Protein AF-A0A656GEL9-F1 (afdb_monomer)

Secondary structure (DSSP, 8-state):
-HHHHTT---------SSHHHHHHHHHTTS------GGG--TT-----GGGTPPPPPP--------TT---HHHHHHHHHHHHHTT-

Mean predicted aligned error: 5.36 Å

pLDDT: mean 90.46, std 6.63, range [56.75, 95.81]

Structure (mmCIF, N/CA/C/O backbone):
data_AF-A0A656GEL9-F1
#
_entry.id   AF-A0A656GEL9-F1
#
loop_
_atom_site.group_PDB
_atom_site.id
_atom_site.type_symbol
_atom_site.label_atom_id
_atom_site.label_alt_id
_atom_site.label_comp_id
_atom_site.label_asym_id
_atom_site.label_entity_id
_atom_site.label_seq_id
_atom_site.pdbx_PDB_ins_code
_atom_site.Cartn_x
_atom_site.Cartn_y
_atom_site.Cartn_z
_atom_site.occupancy
_atom_site.B_iso_or_equiv
_atom_site.auth_seq_id
_atom_site.auth_comp_id
_atom_site.auth_asym_id
_atom_site.auth_atom_id
_atom_site.pdbx_PDB_model_num
ATOM 1 N N . GLN A 1 1 ? 3.585 7.297 11.133 1.00 70.69 1 GLN A N 1
ATOM 2 C CA . GLN A 1 1 ? 3.982 8.714 11.279 1.00 70.69 1 GLN A CA 1
ATOM 3 C C . GLN A 1 1 ? 2.798 9.659 11.059 1.00 70.69 1 GLN A C 1
ATOM 5 O O . GLN A 1 1 ? 2.503 10.402 11.980 1.00 70.69 1 GLN A O 1
ATOM 10 N N . ALA A 1 2 ? 2.052 9.579 9.943 1.00 87.75 2 ALA A N 1
ATOM 11 C CA . ALA A 1 2 ? 0.922 10.487 9.653 1.00 87.75 2 ALA A CA 1
ATOM 12 C C . ALA A 1 2 ? -0.111 10.645 10.793 1.00 87.75 2 ALA A C 1
ATOM 14 O O . ALA A 1 2 ? -0.416 11.763 11.183 1.00 87.75 2 ALA A O 1
ATOM 15 N N . MET A 1 3 ? -0.581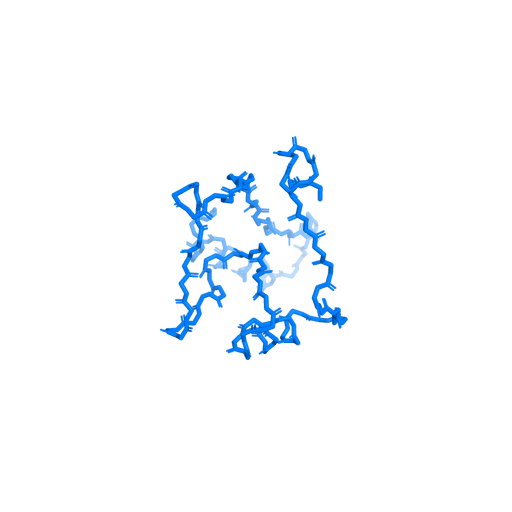 9.541 11.388 1.00 92.06 3 MET A N 1
ATOM 16 C CA . MET A 1 3 ? -1.540 9.584 12.507 1.00 92.06 3 MET A CA 1
ATOM 17 C C . MET A 1 3 ? -0.997 10.332 13.734 1.00 92.06 3 MET A C 1
ATOM 19 O O . MET A 1 3 ? -1.704 11.132 14.331 1.00 92.06 3 MET A O 1
ATOM 23 N N . GLY A 1 4 ? 0.275 10.101 14.082 1.00 90.00 4 GLY A N 1
ATOM 24 C CA . GLY A 1 4 ? 0.928 10.788 15.198 1.00 90.00 4 GLY A CA 1
ATOM 25 C C . GLY A 1 4 ? 1.106 12.283 14.933 1.00 90.00 4 GLY A C 1
ATOM 26 O O . GLY A 1 4 ? 0.821 13.088 15.809 1.00 90.00 4 GLY A O 1
ATOM 27 N N . ALA A 1 5 ? 1.497 12.658 13.711 1.00 90.50 5 ALA A N 1
ATOM 28 C CA . ALA A 1 5 ? 1.618 14.061 13.310 1.00 90.50 5 ALA A CA 1
ATOM 29 C C . ALA A 1 5 ? 0.265 14.797 13.309 1.00 90.50 5 ALA A C 1
ATOM 31 O O . ALA A 1 5 ? 0.208 15.975 13.639 1.00 90.50 5 ALA A O 1
ATOM 32 N N . ALA A 1 6 ? -0.821 14.093 12.981 1.00 92.19 6 ALA A N 1
ATOM 33 C CA . ALA A 1 6 ? -2.184 14.618 13.027 1.00 92.19 6 ALA A CA 1
ATOM 34 C C . ALA A 1 6 ? -2.831 14.538 14.425 1.00 92.19 6 ALA A C 1
ATOM 36 O O . ALA A 1 6 ? -3.993 14.904 14.577 1.00 92.19 6 ALA A O 1
ATOM 37 N N . ASN A 1 7 ? -2.108 14.045 15.439 1.00 92.94 7 ASN A N 1
ATOM 38 C CA . ASN A 1 7 ? -2.618 13.799 16.791 1.00 92.94 7 ASN A CA 1
ATOM 39 C C . ASN A 1 7 ? -3.894 12.930 16.825 1.00 92.94 7 ASN A C 1
ATOM 41 O O . ASN A 1 7 ? -4.764 13.107 17.677 1.00 92.94 7 ASN A O 1
ATOM 45 N N . ILE A 1 8 ? -4.012 11.983 15.891 1.00 94.06 8 ILE A N 1
ATOM 46 C CA . ILE A 1 8 ? -5.131 11.041 15.832 1.00 94.06 8 ILE A CA 1
ATOM 47 C C . ILE A 1 8 ? -4.716 9.767 16.575 1.00 94.06 8 ILE A C 1
ATOM 49 O O . ILE A 1 8 ? -3.750 9.118 16.156 1.00 94.06 8 ILE A O 1
ATOM 53 N N . PRO A 1 9 ? -5.420 9.369 17.652 1.00 94.19 9 PRO A N 1
ATOM 54 C CA . PRO A 1 9 ? -5.126 8.137 18.369 1.00 94.19 9 PRO A CA 1
ATOM 55 C C . PRO A 1 9 ? -5.198 6.922 17.443 1.00 94.19 9 PRO A C 1
ATOM 57 O O . PRO A 1 9 ? -6.152 6.743 16.687 1.00 94.19 9 PRO A O 1
ATOM 60 N N . TRP A 1 10 ? -4.188 6.061 17.507 1.00 94.06 10 TRP A N 1
ATOM 61 C CA . TRP A 1 10 ? -4.117 4.852 16.695 1.00 94.06 10 TRP A CA 1
ATOM 62 C C . TRP A 1 10 ? -3.453 3.722 17.477 1.00 94.06 10 TRP A C 1
ATOM 64 O O . TRP A 1 10 ? -2.727 3.948 18.444 1.00 94.06 10 TRP A O 1
ATOM 74 N N . ARG A 1 11 ? -3.689 2.487 17.035 1.00 95.12 11 ARG A N 1
ATOM 75 C CA . ARG A 1 11 ? -3.008 1.292 17.544 1.00 95.12 11 ARG A CA 1
ATOM 76 C C . ARG A 1 11 ? -2.637 0.372 16.390 1.00 95.12 11 ARG A C 1
ATOM 78 O O . ARG A 1 11 ? -3.330 0.342 15.374 1.00 95.12 11 ARG A O 1
ATOM 85 N N . GLN A 1 12 ? -1.588 -0.426 16.559 1.00 94.56 12 GLN A N 1
ATOM 86 C CA . GLN A 1 12 ? -1.293 -1.510 15.626 1.00 94.56 12 GLN A CA 1
ATOM 87 C C . GLN A 1 12 ? -2.316 -2.633 15.826 1.00 94.56 12 GLN A C 1
ATOM 89 O O . GLN A 1 12 ? -2.267 -3.355 16.818 1.00 94.56 12 GLN A O 1
ATOM 94 N N . ALA A 1 13 ? -3.265 -2.768 14.900 1.00 95.81 13 ALA A N 1
ATOM 95 C CA . ALA A 1 13 ? -4.273 -3.822 14.979 1.00 95.81 13 ALA A CA 1
ATOM 96 C C . ALA A 1 13 ? -3.771 -5.183 14.477 1.00 95.81 13 ALA A C 1
ATOM 98 O O . ALA A 1 13 ? -4.230 -6.216 14.955 1.00 95.81 13 ALA A O 1
ATOM 99 N N . TYR A 1 14 ? -2.825 -5.181 13.536 1.00 95.56 14 TYR A N 1
ATOM 100 C CA . TYR A 1 14 ? -2.247 -6.382 12.943 1.00 95.56 14 TYR A CA 1
ATOM 101 C C . TYR A 1 14 ? -0.864 -6.078 12.349 1.00 95.56 14 TYR A C 1
ATOM 103 O O . TYR A 1 14 ? -0.614 -4.953 11.911 1.00 95.56 14 TYR A O 1
ATOM 111 N N . LEU A 1 15 ? 0.018 -7.079 12.321 1.00 95.56 15 LEU A N 1
ATOM 112 C CA . LEU A 1 15 ? 1.348 -7.010 11.715 1.00 95.56 15 LEU A CA 1
ATOM 113 C C . LEU A 1 15 ? 1.549 -8.223 10.803 1.00 95.56 15 LEU A C 1
ATOM 115 O O . LEU A 1 15 ? 1.299 -9.354 11.212 1.00 95.56 15 LEU A O 1
ATOM 119 N N . ALA A 1 16 ? 2.042 -7.989 9.589 1.00 95.00 16 ALA A N 1
ATOM 120 C CA . ALA A 1 16 ? 2.455 -9.041 8.667 1.00 95.00 16 ALA A CA 1
ATOM 121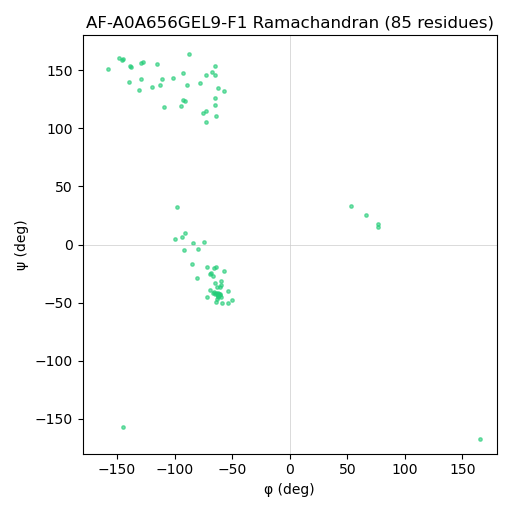 C C . ALA A 1 16 ? 3.752 -8.660 7.953 1.00 95.00 16 ALA A C 1
ATOM 123 O O . ALA A 1 16 ? 4.036 -7.484 7.740 1.00 95.00 16 ALA A O 1
ATOM 124 N N . SER A 1 17 ? 4.507 -9.675 7.535 1.00 95.25 17 SER A N 1
ATOM 125 C CA . SER A 1 17 ? 5.774 -9.528 6.807 1.00 95.25 17 SER A CA 1
ATOM 126 C C . SER A 1 17 ? 5.605 -9.241 5.312 1.00 95.25 17 SER A C 1
ATOM 128 O O . SER A 1 17 ? 6.593 -9.058 4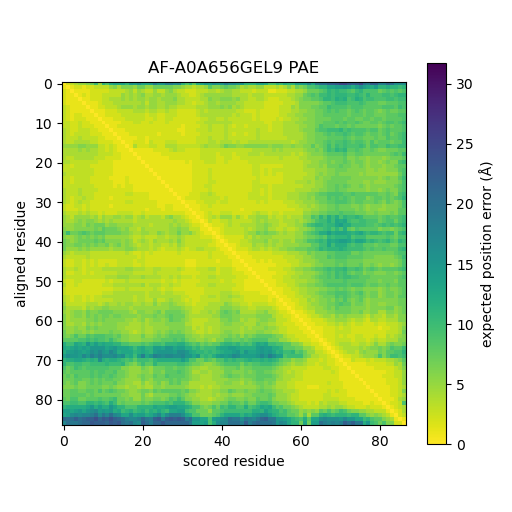.608 1.00 95.25 17 SER A O 1
ATOM 130 N N . ASN A 1 18 ? 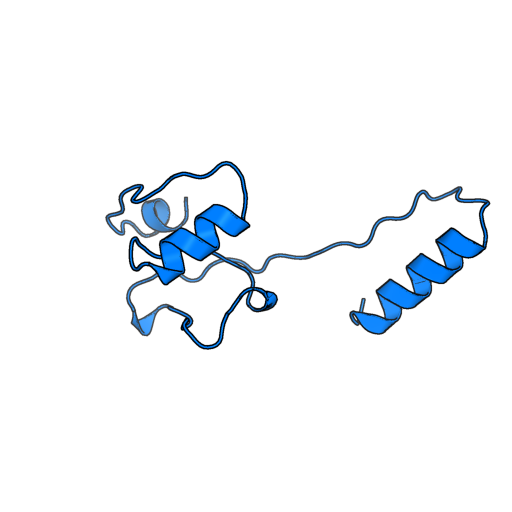4.371 -9.225 4.797 1.00 93.06 18 ASN A N 1
ATOM 131 C CA . ASN A 1 18 ? 4.099 -8.996 3.383 1.00 93.06 18 ASN A CA 1
ATOM 132 C C . ASN A 1 18 ? 2.763 -8.276 3.148 1.00 93.06 18 ASN A C 1
ATOM 134 O O . ASN A 1 18 ? 1.850 -8.276 3.977 1.00 93.06 18 ASN A O 1
ATOM 138 N N . LEU A 1 19 ? 2.647 -7.683 1.960 1.00 91.38 19 LEU A N 1
ATOM 139 C CA . LEU A 1 19 ? 1.507 -6.861 1.560 1.00 91.38 19 LEU A CA 1
ATOM 140 C C . LEU A 1 19 ? 0.198 -7.646 1.384 1.00 91.38 19 LEU A C 1
ATOM 142 O O . LEU A 1 19 ? -0.873 -7.038 1.499 1.00 91.38 19 LEU A O 1
ATOM 146 N N . ILE A 1 20 ? 0.277 -8.953 1.112 1.00 92.88 20 ILE A N 1
ATOM 147 C CA . ILE A 1 20 ? -0.881 -9.845 0.944 1.00 92.88 20 ILE A CA 1
ATOM 148 C C . ILE A 1 20 ? -1.543 -10.095 2.302 1.00 92.88 20 ILE A C 1
ATOM 150 O O . ILE A 1 20 ? -2.759 -9.953 2.417 1.00 92.88 20 ILE A O 1
ATOM 154 N N . GLY A 1 21 ? -0.755 -10.374 3.343 1.00 94.50 21 GLY A N 1
ATOM 155 C CA . GLY A 1 21 ? -1.248 -10.556 4.710 1.00 94.50 21 GLY A CA 1
ATOM 156 C C . GLY A 1 21 ? -1.937 -9.303 5.250 1.00 94.50 21 GLY A C 1
ATOM 157 O O . GLY A 1 21 ? -3.030 -9.392 5.803 1.00 94.50 21 GLY A O 1
ATOM 158 N N . ILE A 1 22 ? -1.361 -8.121 4.998 1.00 94.25 22 ILE A N 1
ATOM 159 C CA . ILE A 1 22 ? -2.012 -6.845 5.336 1.00 94.25 22 ILE A CA 1
ATOM 160 C C . ILE A 1 22 ? -3.356 -6.701 4.604 1.00 94.25 22 ILE A C 1
ATOM 162 O O . ILE A 1 22 ? -4.353 -6.362 5.235 1.00 94.25 22 ILE A O 1
ATOM 166 N N . LYS A 1 23 ? -3.418 -7.016 3.298 1.00 92.38 23 LYS A N 1
ATOM 167 C CA . LYS A 1 23 ? -4.671 -6.946 2.521 1.00 92.38 23 LYS A CA 1
ATOM 168 C C . LYS A 1 23 ? -5.740 -7.890 3.084 1.00 92.38 23 LYS A C 1
ATOM 170 O O . LYS A 1 23 ? -6.895 -7.491 3.212 1.00 92.38 23 LYS A O 1
ATOM 175 N N . ALA A 1 24 ? -5.362 -9.116 3.441 1.00 93.38 24 ALA A N 1
ATOM 176 C CA . ALA A 1 24 ? -6.273 -10.090 4.037 1.00 93.38 24 ALA A CA 1
ATOM 177 C C . ALA A 1 24 ? -6.826 -9.612 5.391 1.00 93.38 24 ALA A C 1
ATOM 179 O O . ALA A 1 24 ? -8.030 -9.704 5.620 1.00 93.38 24 ALA A O 1
ATOM 180 N N . ALA A 1 25 ? -5.977 -9.043 6.251 1.00 94.88 25 ALA A N 1
ATOM 181 C CA . ALA A 1 25 ? -6.389 -8.483 7.537 1.00 94.88 25 ALA A CA 1
ATOM 182 C C . ALA A 1 25 ? -7.342 -7.285 7.388 1.00 94.88 25 ALA A C 1
ATOM 184 O O . ALA A 1 25 ? -8.340 -7.204 8.103 1.00 94.88 25 ALA A O 1
ATOM 185 N N . THR A 1 26 ? -7.074 -6.386 6.434 1.00 94.38 26 THR A N 1
ATOM 186 C CA . THR A 1 26 ? -7.978 -5.268 6.117 1.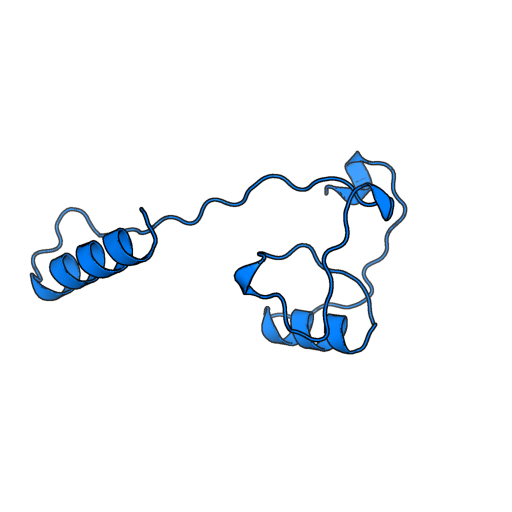00 94.38 26 THR A CA 1
ATOM 187 C C . THR A 1 26 ? -9.330 -5.773 5.622 1.00 94.38 26 THR A C 1
ATOM 189 O O . THR A 1 26 ? -10.358 -5.324 6.119 1.00 94.38 26 THR A O 1
ATOM 192 N N . ARG A 1 27 ? -9.349 -6.763 4.717 1.00 93.62 27 ARG A N 1
ATOM 193 C CA . ARG A 1 27 ? -10.597 -7.391 4.249 1.00 93.62 27 ARG A CA 1
ATOM 194 C C . ARG A 1 27 ? -11.387 -8.050 5.382 1.00 93.62 27 ARG A C 1
ATOM 196 O O . ARG A 1 27 ? -12.609 -8.004 5.383 1.00 93.62 27 ARG A O 1
ATOM 203 N N . ALA A 1 28 ? -10.697 -8.649 6.350 1.00 94.75 28 ALA A N 1
ATOM 204 C CA . ALA A 1 28 ? -11.312 -9.254 7.528 1.00 94.75 28 ALA A CA 1
ATOM 205 C C . ALA A 1 28 ? -11.808 -8.226 8.569 1.00 94.75 28 ALA A C 1
ATOM 207 O O . ALA A 1 28 ? -12.280 -8.621 9.631 1.00 94.75 28 ALA A O 1
ATOM 208 N N . GLY A 1 29 ? -11.686 -6.919 8.301 1.00 94.00 29 GLY A N 1
ATOM 209 C CA . GLY A 1 29 ? -12.165 -5.863 9.194 1.00 94.00 29 GLY A CA 1
ATOM 210 C C . GLY A 1 29 ? -11.273 -5.608 10.411 1.00 94.00 29 GLY A C 1
ATOM 211 O O . GLY A 1 29 ? -11.698 -4.938 11.347 1.00 94.00 29 GLY A O 1
ATOM 212 N N . LEU A 1 30 ? -10.030 -6.106 10.418 1.00 95.69 30 LEU A N 1
ATOM 213 C CA . LEU A 1 30 ? -9.124 -5.921 11.559 1.00 95.69 30 LEU A CA 1
ATOM 214 C C . LEU A 1 30 ? -8.615 -4.477 11.691 1.00 95.69 30 LEU A C 1
ATOM 216 O O . LEU A 1 30 ? -8.153 -4.085 12.760 1.00 95.69 30 LEU A O 1
ATOM 220 N N . GLY A 1 31 ? -8.684 -3.681 10.623 1.00 94.44 31 GLY A N 1
ATOM 221 C CA . GLY A 1 31 ? -8.277 -2.280 10.626 1.00 94.44 31 GLY A CA 1
ATOM 222 C C . GLY A 1 31 ? -8.117 -1.705 9.222 1.00 94.44 31 GLY A C 1
ATOM 223 O O . GLY A 1 31 ? -8.509 -2.317 8.230 1.00 94.44 31 GLY A O 1
ATOM 224 N N . VAL A 1 32 ? -7.498 -0.528 9.146 1.00 94.56 32 VAL A N 1
ATOM 225 C CA . VAL A 1 32 ? -7.286 0.243 7.910 1.00 94.56 32 VAL A CA 1
ATOM 226 C C . VAL A 1 32 ? -5.792 0.345 7.601 1.00 94.56 32 VAL A C 1
ATOM 228 O O . VAL A 1 32 ? -4.960 0.229 8.501 1.00 94.56 32 VAL A O 1
ATOM 231 N N . THR A 1 33 ? -5.426 0.541 6.334 1.00 93.88 33 THR A N 1
ATOM 232 C CA . THR A 1 33 ? -4.019 0.586 5.907 1.00 93.88 33 THR A CA 1
ATOM 233 C C . THR A 1 33 ? -3.781 1.678 4.856 1.00 93.88 33 THR A C 1
ATOM 235 O O . THR A 1 33 ? -4.614 1.844 3.966 1.00 93.88 33 THR A O 1
ATOM 238 N N . PRO A 1 34 ? -2.658 2.419 4.927 1.00 91.88 34 PRO A N 1
ATOM 239 C CA . PRO A 1 34 ? -2.235 3.308 3.848 1.00 91.88 34 PRO A CA 1
ATOM 240 C C . PRO A 1 34 ? -1.716 2.478 2.662 1.00 91.88 34 PRO A C 1
ATOM 242 O O . PRO A 1 34 ? -0.713 1.770 2.796 1.00 91.88 34 PRO A O 1
ATOM 245 N N . ARG A 1 35 ? -2.389 2.522 1.506 1.00 87.31 35 ARG A N 1
ATOM 246 C CA . ARG A 1 35 ? -2.023 1.736 0.309 1.00 87.31 35 ARG A CA 1
ATOM 247 C C . ARG A 1 35 ? -2.322 2.479 -0.990 1.00 87.31 35 ARG A C 1
ATOM 249 O O . ARG A 1 35 ? -3.153 3.378 -1.009 1.00 87.31 35 ARG A O 1
ATOM 256 N N . SER A 1 36 ? -1.647 2.070 -2.069 1.00 85.44 36 SER A N 1
ATOM 257 C CA . SER A 1 36 ? -1.929 2.560 -3.419 1.00 85.44 36 SER A CA 1
ATOM 258 C C . SER A 1 36 ? -3.303 2.094 -3.907 1.00 85.44 36 SER A C 1
ATOM 260 O O . SER A 1 36 ? -3.765 0.997 -3.575 1.00 85.44 36 SER A O 1
ATOM 262 N N . MET A 1 37 ? -3.934 2.930 -4.734 1.00 83.62 37 MET A N 1
ATOM 263 C CA . MET A 1 37 ? -5.269 2.691 -5.298 1.00 83.62 37 MET A CA 1
ATOM 264 C C . MET A 1 37 ? -5.350 1.406 -6.127 1.00 83.62 37 MET A C 1
ATOM 266 O O . MET A 1 37 ? -6.371 0.730 -6.110 1.00 83.62 37 MET A O 1
ATOM 270 N N . GLU A 1 38 ? -4.254 1.014 -6.778 1.00 81.94 38 GLU A N 1
ATOM 271 C CA . GLU A 1 38 ? -4.144 -0.229 -7.558 1.00 81.94 38 GLU A CA 1
ATOM 272 C C . GLU A 1 38 ? -4.445 -1.491 -6.736 1.00 81.94 38 GLU A C 1
ATOM 274 O O . GLU A 1 38 ? -4.785 -2.539 -7.281 1.00 81.94 38 GLU A O 1
ATOM 279 N N . MET A 1 39 ? -4.310 -1.417 -5.409 1.00 80.06 39 MET A N 1
ATOM 280 C CA . MET A 1 39 ? -4.532 -2.560 -4.526 1.00 80.06 39 MET A CA 1
ATOM 281 C C . MET A 1 39 ? -5.967 -2.658 -3.998 1.00 80.06 39 MET A C 1
ATOM 283 O O . MET A 1 39 ? -6.281 -3.654 -3.326 1.00 80.06 39 MET A O 1
ATOM 287 N N . LEU A 1 40 ? -6.815 -1.668 -4.301 1.00 88.69 40 LEU A N 1
ATOM 288 C CA . LEU A 1 40 ? -8.211 -1.603 -3.882 1.00 88.69 40 LEU A CA 1
ATOM 289 C C . LEU A 1 40 ? -9.008 -2.749 -4.521 1.00 88.69 40 LEU A C 1
ATOM 291 O O . LEU A 1 40 ? -9.059 -2.893 -5.739 1.00 88.69 40 LEU A O 1
ATOM 295 N N . GLY A 1 41 ? -9.590 -3.604 -3.680 1.00 86.75 41 GLY A N 1
ATOM 296 C CA . GLY A 1 41 ? -10.543 -4.626 -4.113 1.00 86.75 41 GLY A CA 1
ATOM 297 C C . GLY A 1 41 ? -11.977 -4.086 -4.151 1.00 86.75 41 GLY A C 1
ATOM 298 O O . GLY A 1 41 ? -12.248 -3.054 -3.538 1.00 86.75 41 GLY A O 1
ATOM 299 N N . PRO A 1 42 ? -12.912 -4.784 -4.822 1.00 88.44 42 PRO A N 1
ATOM 300 C CA . PRO A 1 42 ? -14.329 -4.394 -4.868 1.00 88.44 42 PRO A CA 1
ATOM 301 C C . PRO A 1 42 ? -15.019 -4.434 -3.492 1.00 88.44 42 PRO A C 1
ATOM 303 O O . PRO A 1 42 ? -16.065 -3.831 -3.291 1.00 88.44 42 PRO A O 1
ATOM 306 N N . ASP A 1 43 ? -14.428 -5.154 -2.547 1.00 89.94 43 ASP A N 1
ATOM 307 C CA . ASP A 1 43 ? -14.838 -5.337 -1.158 1.00 89.94 43 ASP A CA 1
ATOM 308 C C . ASP A 1 43 ? -14.213 -4.307 -0.200 1.00 89.94 43 ASP A C 1
ATOM 310 O O . ASP A 1 43 ? -14.284 -4.449 1.021 1.00 89.94 43 ASP A O 1
ATOM 314 N N . MET A 1 44 ? -13.565 -3.279 -0.743 1.00 92.62 44 MET A N 1
ATOM 315 C CA . MET A 1 44 ? -12.864 -2.248 0.009 1.00 92.62 44 MET A CA 1
ATOM 316 C C . MET A 1 44 ? -13.330 -0.864 -0.435 1.00 92.62 44 MET A C 1
ATOM 318 O O . MET A 1 44 ? -13.790 -0.669 -1.557 1.00 92.62 44 MET A O 1
ATOM 322 N N . ARG A 1 45 ? -13.160 0.128 0.441 1.00 93.06 45 ARG A N 1
ATOM 323 C CA . ARG A 1 45 ? -13.376 1.538 0.108 1.00 93.06 45 ARG A CA 1
ATOM 324 C C . ARG A 1 45 ? -12.184 2.381 0.526 1.00 93.06 45 ARG A C 1
ATOM 326 O O . ARG A 1 45 ? -11.454 2.023 1.449 1.00 93.06 45 ARG A O 1
ATOM 333 N N . VAL A 1 46 ? -12.034 3.523 -0.130 1.00 92.69 46 VAL A N 1
ATOM 334 C CA . VAL A 1 46 ? -11.064 4.547 0.259 1.00 92.69 46 VAL A CA 1
ATOM 335 C C . VAL A 1 46 ? -11.609 5.326 1.454 1.00 92.69 46 VAL A C 1
ATOM 337 O O . VAL A 1 46 ? -12.803 5.628 1.508 1.00 92.69 46 VAL A O 1
ATOM 340 N N . LEU A 1 47 ? -10.727 5.621 2.409 1.00 93.44 47 LEU A N 1
ATOM 341 C CA . LEU A 1 47 ? -10.992 6.491 3.551 1.00 93.44 47 LEU A CA 1
ATOM 342 C C . LEU A 1 47 ? -10.188 7.780 3.394 1.00 93.44 47 LEU A C 1
ATOM 344 O O . LEU A 1 47 ? -9.042 7.724 2.940 1.00 93.44 47 LEU A O 1
ATOM 348 N N . GLY A 1 48 ? -10.758 8.914 3.787 1.00 91.94 48 GLY A N 1
ATOM 349 C CA . GLY A 1 48 ? -10.097 10.214 3.666 1.00 91.94 48 GLY A CA 1
ATOM 350 C C . GLY A 1 48 ? -10.411 11.168 4.810 1.00 91.94 48 GLY A C 1
ATOM 351 O O . GLY A 1 48 ? -10.804 10.759 5.901 1.00 91.94 48 GLY A O 1
ATOM 352 N N . GLU A 1 49 ? -10.257 12.461 4.541 1.00 93.44 49 GLU A N 1
ATOM 353 C CA . GLU A 1 49 ? -10.449 13.533 5.527 1.00 93.44 49 GLU A CA 1
ATOM 354 C C . GLU A 1 49 ? -11.875 13.547 6.098 1.00 93.44 49 GLU A C 1
ATOM 356 O O . GLU A 1 49 ? -12.057 13.746 7.296 1.00 93.44 49 GLU A O 1
ATOM 361 N N . ASN A 1 50 ? -12.880 13.214 5.279 1.00 94.62 50 ASN A N 1
ATOM 362 C CA . ASN A 1 50 ? -14.272 13.067 5.721 1.00 94.62 50 ASN A CA 1
ATOM 363 C C . ASN A 1 50 ? -14.484 11.898 6.702 1.00 94.62 50 ASN A C 1
ATOM 365 O O . ASN A 1 50 ? -15.470 11.886 7.432 1.00 94.62 50 ASN A O 1
ATOM 369 N N . ASP A 1 51 ? -13.571 10.923 6.733 1.00 94.75 51 ASP A N 1
ATOM 370 C CA . ASP A 1 51 ? -13.559 9.820 7.701 1.00 94.75 51 ASP A CA 1
ATOM 371 C C . ASP A 1 51 ? -12.672 10.136 8.926 1.00 94.75 51 ASP A C 1
ATOM 373 O O . ASP A 1 51 ? -12.431 9.262 9.760 1.00 94.75 51 ASP A O 1
ATOM 377 N N . GLY A 1 52 ? -12.148 11.364 9.035 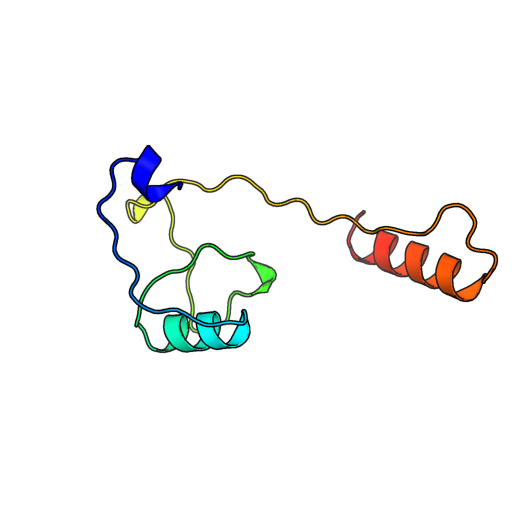1.00 93.50 52 GLY A N 1
ATOM 378 C CA . GLY A 1 52 ? -11.246 11.782 10.110 1.00 93.50 52 GLY A CA 1
ATOM 379 C C . GLY A 1 52 ? -9.811 11.272 9.958 1.00 93.50 52 GLY A C 1
ATOM 380 O O . GLY A 1 52 ? -9.066 11.263 10.937 1.00 93.50 52 GLY A O 1
ATOM 381 N N . LEU A 1 53 ? -9.413 10.829 8.759 1.00 94.31 53 LEU A N 1
ATOM 382 C CA . LEU A 1 53 ? -8.052 10.370 8.479 1.00 94.31 53 LEU A CA 1
ATOM 383 C C . LEU A 1 53 ? -7.233 11.440 7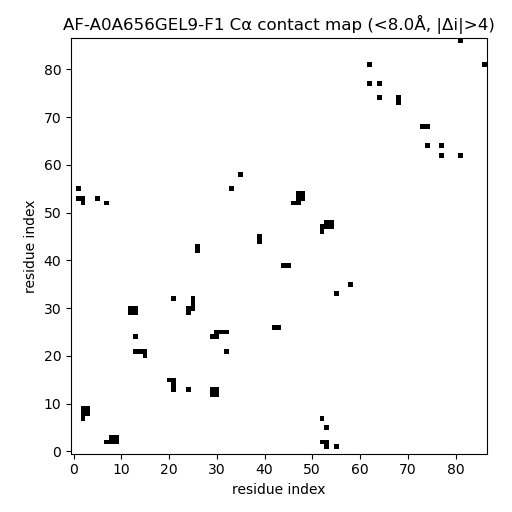.749 1.00 94.31 53 LEU A C 1
ATOM 385 O O . LEU A 1 53 ? -7.762 12.141 6.887 1.00 94.31 53 LEU A O 1
ATOM 389 N N . PRO A 1 54 ? -5.927 11.558 8.049 1.00 93.12 54 PRO A N 1
ATOM 390 C CA . PRO A 1 54 ? -5.096 12.571 7.428 1.00 93.12 54 PRO A CA 1
ATOM 391 C C . PRO A 1 54 ? -4.812 12.195 5.975 1.00 93.12 54 PRO A C 1
ATOM 393 O O . PRO A 1 54 ? -4.607 11.020 5.648 1.00 93.12 54 PRO A O 1
ATOM 396 N N . ARG A 1 55 ? -4.720 13.205 5.106 1.00 90.50 55 ARG A N 1
ATOM 397 C CA . ARG A 1 55 ? -4.241 13.000 3.742 1.00 90.50 55 ARG A CA 1
ATOM 398 C C . ARG A 1 55 ? -2.799 12.489 3.763 1.00 90.50 55 ARG A C 1
ATOM 400 O O . ARG A 1 55 ? -1.944 12.999 4.486 1.00 90.50 55 ARG A O 1
ATOM 407 N N . LEU A 1 56 ? -2.540 11.469 2.954 1.00 90.56 56 LEU A N 1
ATOM 408 C CA . LEU A 1 56 ? -1.207 10.910 2.768 1.00 90.56 56 LEU A CA 1
ATOM 409 C C . LEU A 1 56 ? -0.520 11.581 1.572 1.00 90.56 56 LEU A C 1
ATOM 411 O O . LEU A 1 56 ? -1.210 11.966 0.626 1.00 90.56 56 LEU A O 1
ATOM 415 N N . PRO A 1 57 ? 0.815 11.729 1.605 1.00 88.19 57 PRO A N 1
ATOM 416 C CA . PRO A 1 57 ? 1.559 12.208 0.449 1.00 88.19 57 PRO A CA 1
ATOM 417 C C . PRO A 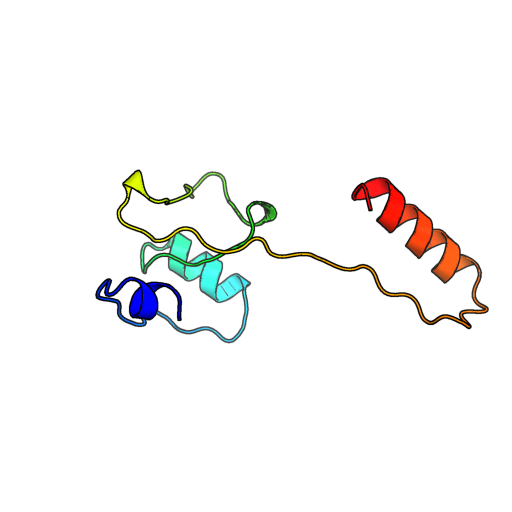1 57 ? 1.462 11.208 -0.706 1.00 88.19 57 PRO A C 1
ATOM 419 O O . PRO A 1 57 ? 1.314 10.001 -0.486 1.00 88.19 57 PRO A O 1
ATOM 422 N N . ASP A 1 58 ? 1.595 11.716 -1.928 1.00 86.56 58 ASP A N 1
ATOM 423 C CA . ASP A 1 58 ? 1.654 10.876 -3.118 1.00 86.56 58 ASP A CA 1
ATOM 424 C C . ASP A 1 58 ? 2.915 9.998 -3.102 1.00 86.56 58 ASP A C 1
ATOM 426 O O . ASP A 1 58 ? 3.976 10.390 -2.605 1.00 86.56 58 ASP A O 1
ATOM 430 N N . VAL A 1 59 ? 2.791 8.787 -3.647 1.00 84.94 59 VAL A N 1
ATOM 431 C CA . VAL A 1 59 ? 3.900 7.836 -3.779 1.00 84.94 59 VAL A CA 1
ATOM 432 C C . VAL A 1 59 ? 4.274 7.730 -5.247 1.00 84.94 59 VAL A C 1
ATOM 434 O O . VAL A 1 59 ? 3.473 7.280 -6.064 1.00 84.94 59 VAL A O 1
ATOM 437 N N . THR A 1 60 ? 5.508 8.103 -5.571 1.00 84.50 60 THR A N 1
ATOM 438 C CA . THR A 1 60 ? 6.036 7.991 -6.932 1.00 84.50 60 THR A CA 1
ATOM 439 C C . THR A 1 60 ? 6.714 6.642 -7.127 1.00 84.50 60 THR A C 1
ATOM 441 O O . THR A 1 60 ? 7.655 6.292 -6.411 1.00 84.50 60 THR A O 1
ATOM 444 N N . SER A 1 61 ? 6.259 5.892 -8.128 1.00 83.38 61 SER A N 1
ATOM 445 C CA . SER A 1 61 ? 6.944 4.691 -8.604 1.00 83.38 61 SER A CA 1
ATOM 446 C C . SER A 1 61 ? 7.944 5.067 -9.692 1.00 83.38 61 SER A C 1
ATOM 448 O O . SER A 1 61 ? 7.637 5.854 -10.584 1.00 83.38 61 SER A O 1
ATOM 450 N N . HIS A 1 62 ? 9.140 4.486 -9.638 1.00 90.19 62 HIS A N 1
ATOM 451 C CA . HIS A 1 62 ? 10.197 4.734 -10.615 1.00 90.19 62 HIS A CA 1
ATOM 452 C C . HIS A 1 62 ? 10.587 3.439 -11.320 1.00 90.19 62 HIS A C 1
ATOM 454 O O . HIS A 1 62 ? 10.801 2.409 -10.676 1.00 90.19 62 HIS A O 1
ATOM 460 N N . LEU A 1 63 ? 10.734 3.510 -12.641 1.00 91.69 63 LEU A N 1
ATOM 461 C CA . LEU A 1 63 ? 11.310 2.437 -13.438 1.00 91.69 63 LEU A CA 1
ATOM 462 C C . LEU A 1 63 ? 12.814 2.681 -13.593 1.00 91.69 63 LEU A C 1
ATOM 464 O O . LEU A 1 63 ? 13.231 3.728 -14.080 1.00 91.69 63 LEU A O 1
ATOM 468 N N . TRP A 1 64 ? 13.630 1.705 -13.199 1.00 92.81 64 TRP A N 1
ATOM 469 C CA . TRP A 1 64 ? 15.088 1.809 -13.252 1.00 92.81 64 TRP A CA 1
ATOM 470 C C . TRP A 1 64 ? 15.675 0.842 -14.275 1.00 92.81 64 TRP A C 1
ATOM 472 O O . TRP A 1 64 ? 15.311 -0.333 -14.324 1.00 92.81 64 TRP A O 1
ATOM 482 N N . ILE A 1 65 ? 16.646 1.323 -15.048 1.00 93.50 65 ILE A N 1
ATOM 483 C CA . ILE A 1 65 ? 17.475 0.507 -15.936 1.00 93.50 65 ILE A CA 1
ATOM 484 C C . ILE A 1 65 ? 18.947 0.810 -15.680 1.00 93.50 65 ILE A C 1
ATOM 486 O O . ILE A 1 65 ? 19.332 1.951 -15.430 1.00 93.50 65 ILE A O 1
ATOM 490 N N . ARG A 1 66 ? 19.799 -0.219 -15.747 1.00 93.50 66 ARG A N 1
ATOM 491 C CA . ARG A 1 66 ? 21.251 -0.018 -15.677 1.00 93.50 66 ARG A CA 1
ATOM 492 C C . ARG A 1 66 ? 21.697 0.789 -16.907 1.00 93.50 66 ARG A C 1
ATOM 494 O O . ARG A 1 66 ? 21.432 0.309 -18.015 1.00 93.50 66 ARG A O 1
ATOM 501 N N . PRO A 1 67 ? 22.415 1.921 -16.749 1.00 86.06 67 PRO A N 1
ATOM 502 C CA . PRO A 1 67 ? 22.774 2.809 -17.861 1.00 86.06 67 PRO A CA 1
ATOM 503 C C . PRO A 1 67 ? 23.478 2.093 -19.020 1.00 86.06 67 PRO A C 1
ATOM 505 O O . PRO A 1 67 ? 23.157 2.319 -20.183 1.00 86.06 67 PRO A O 1
ATOM 508 N N . ASN A 1 68 ? 24.373 1.155 -18.698 1.00 88.94 68 ASN A N 1
ATOM 509 C CA . ASN A 1 68 ? 25.178 0.425 -19.677 1.00 88.94 68 ASN A CA 1
ATOM 510 C C . ASN A 1 68 ? 24.605 -0.960 -20.034 1.00 88.94 68 ASN A C 1
ATOM 512 O O . ASN A 1 68 ? 25.343 -1.915 -20.273 1.00 88.94 68 ASN A O 1
ATOM 516 N N . THR A 1 69 ? 23.277 -1.107 -20.021 1.00 89.75 69 THR A N 1
ATOM 517 C CA . THR A 1 69 ? 22.617 -2.334 -20.490 1.00 89.75 69 THR A CA 1
ATOM 518 C C . THR A 1 69 ? 22.868 -2.523 -21.985 1.00 89.75 69 THR A C 1
ATOM 520 O O . THR A 1 69 ? 22.318 -1.792 -22.814 1.00 89.75 69 THR A O 1
ATOM 523 N N . LEU A 1 70 ? 23.674 -3.538 -22.313 1.00 88.88 70 LEU A N 1
ATOM 524 C CA . LEU A 1 70 ? 23.961 -3.957 -23.689 1.00 88.88 70 LEU A CA 1
ATOM 525 C C . LEU A 1 70 ? 22.902 -4.914 -24.254 1.00 88.88 70 LEU A C 1
ATOM 527 O O . LEU A 1 70 ? 22.833 -5.091 -25.463 1.00 88.88 70 LEU A O 1
ATOM 531 N N . ASN A 1 71 ? 22.069 -5.527 -23.403 1.00 94.19 71 ASN A N 1
ATOM 532 C CA . ASN A 1 71 ? 21.026 -6.443 -23.858 1.00 94.19 71 ASN A CA 1
ATOM 533 C C . ASN A 1 71 ? 19.854 -5.654 -24.487 1.00 94.19 71 ASN A C 1
ATOM 535 O O . ASN A 1 71 ? 19.129 -4.959 -23.762 1.00 94.19 71 ASN A O 1
ATOM 539 N N . PRO A 1 72 ? 19.618 -5.775 -25.807 1.00 92.44 72 PRO A N 1
ATOM 540 C CA . PRO A 1 72 ? 18.578 -5.012 -26.492 1.00 92.44 72 PRO A CA 1
ATOM 541 C C . PRO A 1 72 ? 17.159 -5.397 -26.048 1.00 92.44 72 PRO A C 1
ATOM 543 O O . PRO A 1 72 ? 16.268 -4.549 -26.080 1.00 92.44 72 PRO A O 1
ATOM 546 N N . LEU A 1 73 ? 16.933 -6.631 -25.578 1.00 95.19 73 LEU A N 1
ATOM 547 C CA . LEU A 1 73 ? 15.625 -7.064 -25.074 1.00 95.19 73 LEU A CA 1
ATOM 548 C C . LEU A 1 73 ? 15.266 -6.368 -23.761 1.00 95.19 73 LEU A C 1
ATOM 550 O O . LEU A 1 73 ? 14.123 -5.958 -23.586 1.00 95.19 73 LEU A O 1
ATOM 554 N N . VAL A 1 74 ? 16.241 -6.175 -22.869 1.00 94.75 74 VAL A N 1
ATOM 555 C CA . VAL A 1 74 ? 16.032 -5.448 -21.606 1.00 94.75 74 VAL A CA 1
ATOM 556 C C . VAL A 1 74 ? 15.687 -3.985 -21.887 1.00 94.75 74 VAL A C 1
ATOM 558 O O . VAL A 1 74 ? 14.754 -3.451 -21.293 1.00 94.75 74 VAL A O 1
ATOM 561 N N . ARG A 1 75 ? 16.380 -3.349 -22.843 1.00 92.38 75 ARG A N 1
ATOM 562 C CA . ARG A 1 75 ? 16.062 -1.979 -23.276 1.00 92.38 75 ARG A CA 1
ATOM 563 C C . ARG A 1 75 ? 14.659 -1.888 -23.876 1.00 92.38 75 ARG A C 1
ATOM 565 O O . ARG A 1 75 ? 13.904 -0.989 -23.527 1.00 92.38 75 ARG A O 1
ATOM 572 N N . LYS A 1 76 ? 14.290 -2.841 -24.737 1.00 93.75 76 LYS A N 1
ATOM 573 C CA . LYS A 1 76 ? 12.950 -2.890 -25.333 1.00 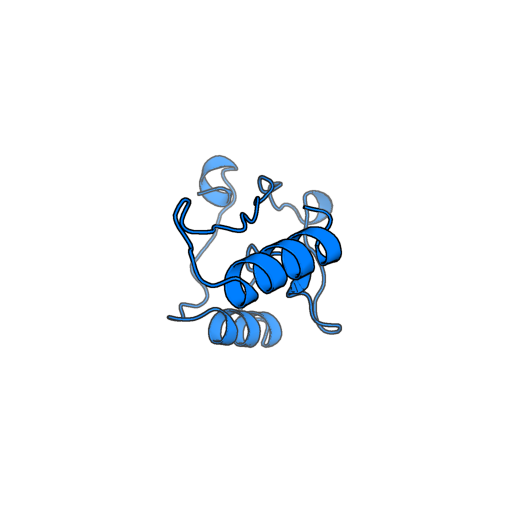93.75 76 LYS A CA 1
ATOM 574 C C . LYS A 1 76 ? 11.862 -3.094 -24.273 1.00 93.75 76 LYS A C 1
ATOM 576 O O . LYS A 1 76 ? 10.844 -2.415 -24.325 1.00 93.75 76 LYS A O 1
ATOM 581 N N . ALA A 1 77 ? 12.082 -3.978 -23.299 1.00 94.00 77 ALA A N 1
ATOM 582 C CA . ALA A 1 77 ? 11.155 -4.194 -22.189 1.00 94.00 77 ALA A CA 1
ATOM 583 C C . ALA A 1 77 ? 10.982 -2.932 -21.327 1.00 94.00 77 ALA A C 1
ATOM 585 O O . ALA A 1 77 ? 9.857 -2.591 -20.974 1.00 94.00 77 ALA A O 1
ATOM 586 N N . TYR A 1 78 ? 12.072 -2.212 -21.045 1.00 93.81 78 TYR A N 1
ATOM 587 C CA . TYR A 1 78 ? 12.018 -0.939 -20.325 1.00 93.81 78 TYR A CA 1
ATOM 588 C C . TYR A 1 78 ? 11.146 0.095 -21.048 1.00 93.81 78 TYR A C 1
ATOM 590 O O . TYR A 1 78 ? 10.228 0.634 -20.438 1.00 93.81 78 TYR A O 1
ATOM 598 N N . GLU A 1 79 ? 11.363 0.320 -22.349 1.00 92.25 79 GLU A N 1
ATOM 599 C CA . GLU A 1 79 ? 10.557 1.279 -23.123 1.00 92.25 79 GLU A CA 1
ATOM 600 C C . GLU A 1 79 ? 9.078 0.881 -23.209 1.00 92.25 79 GLU A C 1
ATOM 602 O O . GLU A 1 79 ? 8.198 1.742 -23.156 1.00 92.25 79 GLU A O 1
ATOM 607 N N . LEU A 1 80 ? 8.792 -0.422 -23.304 1.00 94.44 80 LEU A N 1
ATOM 608 C CA . LEU A 1 80 ? 7.422 -0.934 -23.303 1.00 94.44 80 LEU A CA 1
ATOM 609 C C . LEU A 1 80 ? 6.719 -0.650 -21.971 1.00 94.44 80 LEU A C 1
ATOM 611 O O . LEU A 1 80 ? 5.615 -0.107 -21.973 1.00 94.44 80 LEU A O 1
ATOM 615 N N . ILE A 1 81 ? 7.359 -0.974 -20.843 1.00 93.19 81 ILE A N 1
ATOM 616 C CA . ILE A 1 81 ? 6.787 -0.728 -19.511 1.00 93.19 81 ILE A CA 1
ATOM 617 C C . ILE A 1 81 ? 6.604 0.774 -19.295 1.00 93.19 81 ILE A C 1
ATOM 619 O O . ILE A 1 81 ? 5.514 1.194 -18.908 1.00 93.19 81 ILE A O 1
ATOM 623 N N . ARG A 1 82 ? 7.628 1.574 -19.618 1.00 90.00 82 ARG A N 1
ATOM 624 C CA . ARG A 1 82 ? 7.604 3.035 -19.506 1.00 90.00 82 ARG A CA 1
ATOM 625 C C . ARG A 1 82 ? 6.404 3.633 -20.251 1.00 90.00 82 ARG A C 1
ATOM 627 O O . ARG A 1 82 ? 5.598 4.333 -19.652 1.00 90.00 82 ARG A O 1
ATOM 634 N N . THR A 1 83 ? 6.217 3.247 -21.514 1.00 89.56 83 THR A N 1
ATOM 635 C CA . THR A 1 83 ? 5.101 3.730 -22.345 1.00 89.56 83 THR A CA 1
ATOM 636 C C . THR A 1 83 ? 3.737 3.264 -21.821 1.00 89.56 83 THR A C 1
ATOM 638 O O . THR A 1 83 ? 2.787 4.041 -21.806 1.00 89.56 83 THR A O 1
ATOM 641 N N . SER A 1 84 ? 3.624 2.009 -21.367 1.00 85.31 84 SER A N 1
ATOM 642 C CA . SER A 1 84 ? 2.352 1.442 -20.883 1.00 85.31 84 SER A CA 1
ATOM 643 C C . SER A 1 84 ? 1.854 2.047 -19.565 1.00 85.31 84 SER A C 1
ATOM 645 O O . SER A 1 84 ? 0.656 2.026 -19.304 1.00 85.31 84 SER A O 1
ATOM 647 N N . GLN A 1 85 ? 2.768 2.573 -18.747 1.00 74.56 85 GLN A N 1
ATOM 648 C CA . GLN A 1 85 ? 2.481 3.154 -17.431 1.00 74.56 85 GLN A CA 1
ATOM 649 C C . GLN A 1 85 ? 2.409 4.692 -17.467 1.00 74.56 85 GLN A C 1
ATOM 651 O O . GLN A 1 85 ? 2.281 5.318 -16.419 1.00 74.56 85 GLN A O 1
ATOM 656 N N . GLY A 1 86 ? 2.502 5.309 -18.653 1.00 60.66 86 GLY A N 1
ATOM 657 C CA . GLY A 1 86 ? 2.499 6.769 -18.800 1.00 60.66 86 GLY A CA 1
ATOM 658 C C . GLY A 1 86 ? 3.725 7.467 -18.193 1.00 60.66 86 GLY A C 1
ATOM 659 O O . GLY A 1 86 ? 3.617 8.629 -17.805 1.00 60.66 86 GLY A O 1
ATOM 660 N N . LEU A 1 87 ? 4.857 6.757 -18.086 1.00 56.75 87 LEU A N 1
ATOM 661 C CA . LEU A 1 87 ? 6.140 7.260 -17.573 1.00 56.75 87 LEU A CA 1
ATOM 662 C C . LEU A 1 87 ? 7.059 7.807 -18.681 1.00 56.75 87 LEU A C 1
ATOM 664 O O . LEU A 1 87 ? 6.927 7.438 -19.872 1.00 56.75 87 LEU A O 1
#

Nearest PDB structures (foldseek):
  3onm-assembly1_A  TM=7.237E-01  e=7.440E-04  Yersinia pseudotuberculosis IP 31758
  7yhj-assembly1_C  TM=8.286E-01  e=2.570E-03  Escherichia coli
  7yhj-assembly1_E  TM=7.370E-01  e=1.338E-03  Escherichia coli

Sequence (87 aa):
QAMGAANIPWRQAYLASNLIGIKAATRAGLGVTPRSMEMLGPDMRVLGENDGLPRLPDVTSHLWIRPNTLNPLVRKAYELIRTSQGL

Radius of gyration: 18.09 Å; Cα contacts (8 Å, |Δi|>4): 45; chains: 1; bounding box: 40×25×45 Å

Foldseek 3Di:
DQCVVLVHDDDCQDDDPDPVVVLVCVLVVSDDDDDDPVSDDPSDDDDDVVNVGHDDDDDDDDDDDDPPDPDVVSVVVSVVVCVVVVD

Organism: NCBI:txid629261

Solvent-accessible surface area (backbone atoms only — not comparable to full-atom values): 6101 Å² total; per-residue (Å²): 106,70,48,65,78,68,71,46,92,80,76,88,69,77,89,62,98,46,75,64,54,48,51,52,41,38,72,71,66,59,53,85,79,97,73,64,76,91,72,64,49,95,89,55,80,90,81,38,63,93,72,76,37,80,85,74,82,88,83,86,86,80,90,84,76,68,91,85,66,80,54,65,66,62,55,50,50,51,54,51,53,33,58,75,72,77,98